Protein AF-A0A516NKZ6-F1 (afdb_monomer_lite)

Secondary structure (DSSP, 8-state):
-------GGGT--EEEEEEESSTTSPEEEEEEEEE-TTS-EEEEEEEEGGG-S-SEEE-SSS-EEE-HHHHSTT--

Foldseek 3Di:
DPDDDLCLVVVPFKDKDFDAPDPLHFTAKIFIWGQDPVSDTDTPDIDGPVVVAFRDADPPPHGDTHHSVNRNVPRD

pLDDT: mean 82.25, std 9.98, range [42.47, 91.75]

Structure (mmCIF, N/CA/C/O backbone):
data_AF-A0A516NKZ6-F1
#
_entry.id   AF-A0A516NKZ6-F1
#
loop_
_atom_site.group_PDB
_atom_site.id
_atom_site.type_symbol
_atom_site.label_atom_id
_atom_site.label_alt_id
_atom_site.label_comp_id
_atom_site.label_asym_id
_atom_site.label_entity_id
_atom_site.label_seq_id
_atom_site.pdbx_PDB_ins_code
_atom_site.Cartn_x
_atom_site.Cartn_y
_atom_site.Cartn_z
_atom_site.occupancy
_atom_site.B_iso_or_equiv
_atom_site.auth_seq_id
_atom_site.auth_comp_id
_atom_site.auth_asym_id
_atom_site.auth_atom_id
_atom_site.pdbx_PDB_model_num
ATOM 1 N N . MET A 1 1 ? 15.652 6.738 10.497 1.00 42.47 1 MET A N 1
ATOM 2 C CA . MET A 1 1 ? 14.390 6.255 9.904 1.00 42.47 1 MET A CA 1
ATOM 3 C C . MET A 1 1 ? 13.358 7.326 10.199 1.00 42.47 1 MET A C 1
ATOM 5 O O . MET A 1 1 ? 13.247 7.654 11.375 1.00 42.47 1 MET A O 1
ATOM 9 N N . PRO A 1 2 ? 12.714 7.956 9.204 1.00 48.12 2 PRO A N 1
ATOM 10 C CA . PRO A 1 2 ? 11.635 8.890 9.495 1.00 48.12 2 PRO A CA 1
ATOM 11 C C . PRO A 1 2 ? 10.525 8.124 10.216 1.00 48.12 2 PRO A C 1
ATOM 13 O O . PRO A 1 2 ? 10.149 7.023 9.814 1.00 48.12 2 PRO A O 1
ATOM 16 N N . GLU A 1 3 ? 10.077 8.673 11.336 1.00 56.47 3 GLU A N 1
ATOM 17 C CA . GLU A 1 3 ? 9.007 8.106 12.145 1.00 56.47 3 GLU A CA 1
ATOM 18 C C . GLU A 1 3 ? 7.735 8.182 11.299 1.00 56.47 3 GLU A C 1
ATOM 20 O O . GLU A 1 3 ? 7.302 9.276 10.932 1.00 56.47 3 GLU A O 1
ATOM 25 N N . ALA A 1 4 ? 7.193 7.030 10.890 1.00 59.62 4 ALA A N 1
ATOM 26 C CA . ALA A 1 4 ? 5.952 6.992 10.131 1.00 59.62 4 ALA A CA 1
ATOM 27 C C . ALA A 1 4 ? 4.890 7.751 10.933 1.00 59.62 4 ALA A C 1
ATOM 29 O O . ALA A 1 4 ? 4.609 7.415 12.084 1.00 59.62 4 ALA A O 1
ATOM 30 N N . PHE A 1 5 ? 4.369 8.826 10.350 1.00 62.91 5 PHE A N 1
ATOM 31 C CA . PHE A 1 5 ? 3.419 9.691 11.026 1.00 62.91 5 PHE A CA 1
ATOM 32 C C . PHE A 1 5 ? 2.174 8.886 11.406 1.00 62.91 5 PHE A C 1
ATOM 34 O O . PHE A 1 5 ? 1.602 8.181 10.574 1.00 62.91 5 PHE A O 1
ATOM 41 N N . ASP A 1 6 ? 1.771 8.974 12.672 1.00 69.94 6 ASP A N 1
ATOM 42 C CA . ASP A 1 6 ? 0.623 8.225 13.164 1.00 69.94 6 ASP A CA 1
ATOM 43 C C . ASP A 1 6 ? -0.686 8.885 12.707 1.00 69.94 6 ASP A C 1
ATOM 45 O O . ASP A 1 6 ? -1.164 9.873 13.278 1.00 69.94 6 ASP A O 1
ATOM 49 N N . TRP A 1 7 ? -1.251 8.324 11.639 1.00 71.50 7 TRP A N 1
ATOM 50 C CA . TRP A 1 7 ? -2.523 8.744 11.063 1.00 71.50 7 TRP A CA 1
ATOM 51 C C . TRP A 1 7 ? -3.750 8.224 11.828 1.00 71.50 7 TRP A C 1
ATOM 53 O O . TRP A 1 7 ? -4.865 8.656 11.523 1.00 71.50 7 TRP A O 1
ATOM 63 N N . SER A 1 8 ? -3.574 7.368 12.848 1.00 71.19 8 SER A N 1
ATOM 64 C CA . SER A 1 8 ? -4.683 6.764 13.607 1.00 71.19 8 SER A CA 1
ATOM 65 C C . SER A 1 8 ? -5.600 7.827 14.210 1.00 71.19 8 SER A C 1
ATOM 67 O O . SER A 1 8 ? -6.825 7.736 14.134 1.00 71.19 8 SER A O 1
ATOM 69 N N . ARG A 1 9 ? -5.000 8.917 14.700 1.00 77.50 9 ARG A N 1
ATOM 70 C CA . ARG A 1 9 ? -5.693 10.069 15.289 1.00 77.50 9 ARG A CA 1
ATOM 71 C C . ARG A 1 9 ? -6.603 10.828 14.319 1.00 77.50 9 ARG A C 1
ATOM 73 O O . ARG A 1 9 ? -7.429 11.615 14.766 1.00 77.50 9 ARG A O 1
ATOM 80 N N . TYR A 1 10 ? -6.447 10.616 13.012 1.00 78.81 10 TYR A N 1
ATOM 81 C CA . TYR A 1 10 ? -7.287 11.214 11.972 1.00 78.81 10 TYR A CA 1
ATOM 82 C C . TYR A 1 10 ? -8.359 10.250 11.446 1.00 78.81 10 TYR A C 1
ATOM 84 O O . TYR A 1 10 ? -9.125 10.627 10.564 1.00 78.81 10 TYR A O 1
ATOM 92 N N . GLY A 1 11 ? -8.433 9.019 11.970 1.00 76.62 11 GLY A N 1
ATOM 93 C CA . GLY A 1 11 ? -9.445 8.038 11.571 1.00 76.62 11 GLY A CA 1
ATOM 94 C C . GLY A 1 11 ? -9.285 7.525 10.137 1.00 76.62 11 GLY A C 1
ATOM 95 O O . GLY A 1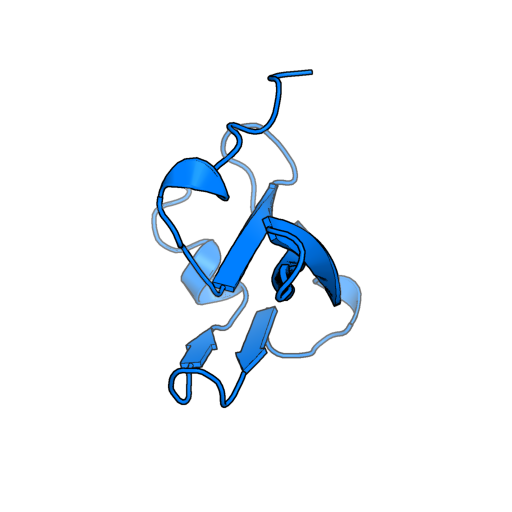 11 ? -10.256 7.060 9.543 1.00 76.62 11 GLY A O 1
ATOM 96 N N . ILE A 1 12 ? -8.080 7.612 9.561 1.00 82.38 12 ILE A N 1
ATOM 97 C CA . ILE A 1 12 ? -7.798 7.089 8.220 1.00 82.38 12 ILE A CA 1
ATOM 98 C C . ILE A 1 12 ? -7.794 5.562 8.298 1.00 82.38 12 ILE A C 1
ATOM 100 O O . ILE A 1 12 ? -6.830 4.953 8.759 1.00 82.38 12 ILE A O 1
ATOM 104 N N . GLN A 1 13 ? -8.891 4.950 7.854 1.00 83.00 13 GLN A N 1
ATOM 105 C CA . GLN A 1 13 ? -9.121 3.516 8.019 1.00 83.00 13 GLN A CA 1
ATOM 106 C C . GLN A 1 13 ? -8.149 2.648 7.214 1.00 83.00 13 GLN A C 1
ATOM 108 O O . GLN A 1 13 ? -7.739 1.596 7.691 1.00 83.00 13 GLN A O 1
ATOM 113 N N . HIS A 1 14 ? -7.765 3.082 6.015 1.00 83.81 14 HIS A N 1
ATOM 114 C CA . HIS A 1 14 ? -6.883 2.331 5.126 1.00 83.81 14 HIS A CA 1
ATOM 115 C C . HIS A 1 14 ? -5.652 3.168 4.810 1.00 83.81 14 HIS A C 1
ATOM 117 O O . HIS A 1 14 ? -5.772 4.279 4.297 1.00 83.81 14 HIS A O 1
ATOM 123 N N . TYR A 1 15 ? -4.479 2.636 5.135 1.00 84.81 15 TYR A N 1
ATOM 124 C CA . TYR A 1 15 ? -3.208 3.323 4.959 1.00 84.81 15 TYR A CA 1
ATOM 125 C C . TYR A 1 15 ? -2.203 2.388 4.297 1.00 84.81 15 TYR A C 1
ATOM 127 O O . TYR A 1 15 ? -2.078 1.232 4.696 1.00 84.81 15 TYR A O 1
ATOM 135 N N . TRP A 1 16 ? -1.494 2.865 3.278 1.00 86.75 16 TRP A N 1
ATO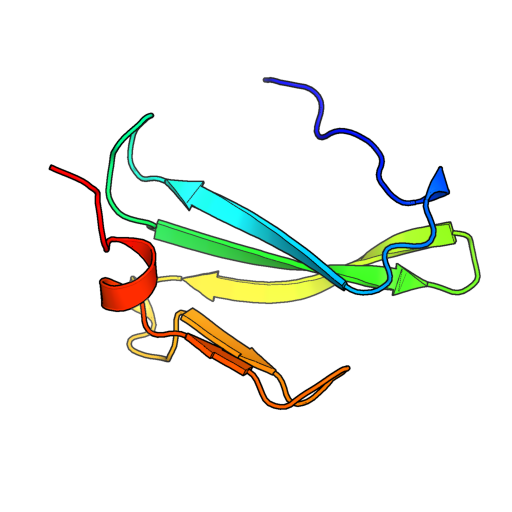M 136 C CA . TRP A 1 16 ? -0.529 2.060 2.530 1.00 86.75 16 TRP A CA 1
ATOM 137 C C . TRP A 1 16 ? 0.849 2.696 2.604 1.00 86.75 16 TRP A C 1
AT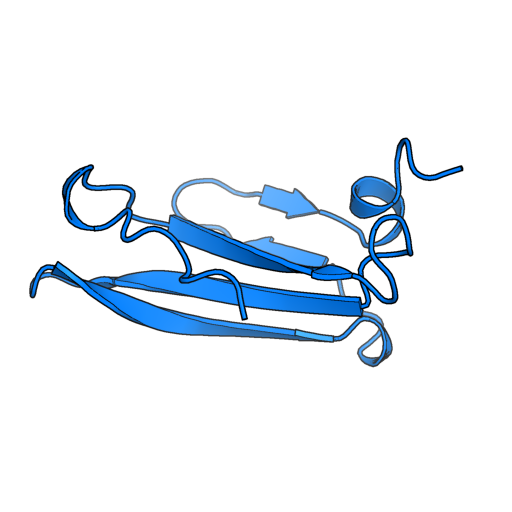OM 139 O O . TRP A 1 16 ? 1.005 3.894 2.381 1.00 86.75 16 TRP A O 1
ATOM 149 N N . ILE A 1 17 ? 1.850 1.877 2.900 1.00 88.19 17 ILE A N 1
ATOM 150 C CA . ILE A 1 17 ? 3.251 2.277 2.910 1.00 88.19 17 ILE A CA 1
ATOM 151 C C . ILE A 1 17 ? 3.885 1.715 1.647 1.00 88.19 17 ILE A C 1
ATOM 153 O O . ILE A 1 17 ? 4.109 0.507 1.550 1.00 88.19 17 ILE A O 1
ATOM 157 N N . VAL A 1 18 ? 4.176 2.593 0.691 1.00 88.44 18 VAL A N 1
ATOM 158 C CA . VAL A 1 18 ? 4.940 2.251 -0.511 1.00 88.44 18 VAL A CA 1
ATOM 159 C C . VAL A 1 18 ? 6.421 2.416 -0.193 1.00 88.44 18 VAL A C 1
ATOM 161 O O . VAL A 1 18 ? 6.856 3.474 0.259 1.00 88.44 18 VAL A O 1
ATOM 164 N N . ARG A 1 19 ? 7.195 1.350 -0.386 1.00 89.62 19 ARG A N 1
ATOM 165 C CA . ARG A 1 19 ? 8.651 1.368 -0.258 1.00 89.62 19 ARG A CA 1
ATOM 166 C C . ARG A 1 19 ? 9.250 1.447 -1.651 1.00 89.62 19 ARG A C 1
ATOM 168 O O . ARG A 1 19 ? 8.901 0.647 -2.518 1.00 89.62 19 ARG A O 1
ATOM 175 N N . MET A 1 20 ? 10.159 2.392 -1.826 1.00 88.50 20 MET A N 1
ATOM 176 C CA . MET A 1 20 ? 10.849 2.672 -3.083 1.00 88.50 20 MET A CA 1
ATOM 177 C C . MET A 1 20 ? 12.239 2.029 -3.070 1.00 88.50 20 MET A C 1
ATOM 179 O O . MET A 1 20 ? 12.809 1.811 -1.998 1.00 88.50 20 MET A O 1
ATOM 183 N N . ALA A 1 21 ? 12.786 1.700 -4.244 1.00 86.19 21 ALA A N 1
ATOM 184 C CA . ALA A 1 21 ? 14.140 1.147 -4.354 1.00 86.19 21 ALA A CA 1
ATOM 185 C C . ALA A 1 21 ? 15.213 2.132 -3.852 1.00 86.19 21 ALA A C 1
ATOM 187 O O . ALA A 1 21 ? 16.181 1.710 -3.227 1.00 86.19 21 ALA A O 1
ATOM 188 N N . ASN A 1 22 ? 15.006 3.424 -4.120 1.00 84.62 22 ASN A N 1
ATOM 189 C CA . ASN A 1 22 ? 15.798 4.586 -3.702 1.00 84.62 22 ASN A CA 1
ATOM 190 C C . ASN A 1 22 ? 14.829 5.760 -3.449 1.00 84.62 22 ASN A C 1
ATOM 192 O O . ASN A 1 22 ? 13.636 5.593 -3.694 1.00 84.62 22 ASN A O 1
ATOM 196 N N . ASP A 1 23 ? 15.317 6.929 -3.019 1.00 75.88 23 ASP A N 1
ATOM 197 C CA . ASP A 1 23 ? 14.465 8.093 -2.691 1.00 75.88 23 ASP A CA 1
ATOM 198 C C . ASP A 1 23 ? 13.479 8.473 -3.816 1.00 75.88 23 ASP A C 1
ATOM 200 O O . ASP A 1 23 ? 12.321 8.752 -3.524 1.00 75.88 23 ASP A O 1
ATOM 204 N N . ASP A 1 24 ? 13.902 8.339 -5.078 1.00 75.44 24 ASP A N 1
ATOM 205 C CA . ASP A 1 24 ? 13.074 8.524 -6.280 1.00 75.44 24 ASP A CA 1
ATOM 206 C C . ASP A 1 24 ? 13.129 7.280 -7.192 1.00 75.44 24 ASP A C 1
ATOM 208 O O . ASP A 1 24 ? 13.127 7.371 -8.410 1.00 75.44 24 ASP A O 1
ATOM 212 N N . GLY A 1 25 ? 13.311 6.087 -6.622 1.00 82.69 25 GLY A N 1
ATOM 213 C CA . GLY A 1 25 ? 13.383 4.841 -7.394 1.00 82.69 25 GLY A CA 1
ATOM 214 C C . GLY A 1 25 ? 12.014 4.186 -7.586 1.00 82.69 25 GLY A C 1
ATOM 215 O O . GLY A 1 25 ? 11.084 4.521 -6.864 1.00 82.69 25 GLY A O 1
ATOM 216 N N . PRO A 1 26 ? 11.883 3.178 -8.463 1.00 87.56 26 PRO A N 1
ATOM 217 C CA . PRO A 1 26 ? 10.628 2.451 -8.633 1.00 87.56 26 PRO A CA 1
ATOM 218 C C . PRO A 1 26 ? 10.110 1.856 -7.317 1.00 87.56 26 PRO A C 1
ATOM 220 O O . PRO A 1 26 ? 10.896 1.442 -6.451 1.00 87.56 26 PRO A O 1
ATOM 223 N N . ALA A 1 27 ? 8.788 1.745 -7.191 1.00 89.62 27 ALA A N 1
ATOM 224 C CA . ALA A 1 27 ? 8.161 1.076 -6.058 1.00 89.62 27 ALA A CA 1
ATOM 225 C C . ALA A 1 27 ? 8.572 -0.406 -6.031 1.00 89.62 27 ALA A C 1
ATOM 227 O O . ALA A 1 27 ? 8.462 -1.115 -7.036 1.00 89.62 27 ALA A O 1
ATOM 228 N N . VAL A 1 28 ? 9.050 -0.885 -4.878 1.00 91.75 28 VAL A N 1
ATOM 229 C CA . VAL A 1 28 ? 9.515 -2.273 -4.685 1.00 91.75 28 VAL A CA 1
ATOM 230 C C . VAL A 1 28 ? 8.547 -3.109 -3.867 1.00 91.75 28 VAL A C 1
ATOM 232 O O . VAL A 1 28 ? 8.390 -4.307 -4.118 1.00 91.75 28 VAL A O 1
ATOM 235 N N . SER A 1 29 ? 7.892 -2.499 -2.882 1.00 91.62 29 SER A N 1
ATOM 236 C CA . SER A 1 29 ? 6.913 -3.197 -2.064 1.00 91.62 29 SER A CA 1
ATOM 237 C C . SER A 1 29 ? 5.887 -2.268 -1.452 1.00 91.62 29 SER A C 1
ATOM 239 O O . SER A 1 29 ? 6.105 -1.066 -1.309 1.00 91.62 29 SER A O 1
ATOM 241 N N . ILE A 1 30 ? 4.749 -2.853 -1.093 1.00 90.69 30 ILE A N 1
ATOM 242 C CA . ILE A 1 30 ? 3.641 -2.147 -0.466 1.00 90.69 30 ILE A CA 1
ATOM 243 C C . ILE A 1 30 ? 3.195 -2.935 0.745 1.00 90.69 30 ILE A C 1
ATOM 245 O O . ILE A 1 30 ? 2.888 -4.126 0.660 1.00 90.69 30 ILE A O 1
ATOM 249 N N . GLU A 1 31 ? 3.143 -2.244 1.872 1.00 91.12 31 GLU A N 1
ATOM 250 C CA . GLU A 1 31 ? 2.544 -2.741 3.096 1.00 91.12 31 GLU A CA 1
ATOM 251 C C . GLU A 1 31 ? 1.201 -2.048 3.300 1.00 91.12 31 GLU A C 1
ATOM 253 O O . GLU A 1 31 ? 1.113 -0.823 3.382 1.00 91.12 31 GLU A O 1
ATOM 258 N N . MET A 1 32 ? 0.139 -2.844 3.345 1.00 88.88 32 MET A N 1
ATOM 259 C CA . MET A 1 32 ? -1.221 -2.366 3.512 1.00 88.88 32 MET A CA 1
ATOM 260 C C . MET A 1 32 ? -1.616 -2.495 4.973 1.00 88.88 32 MET A C 1
ATOM 262 O O . MET A 1 32 ? -1.635 -3.593 5.524 1.00 88.88 32 MET A O 1
ATOM 266 N N . LEU A 1 33 ? -1.962 -1.375 5.589 1.00 88.81 33 LEU A N 1
ATOM 267 C CA . LEU A 1 33 ? -2.383 -1.277 6.974 1.00 88.81 33 LEU A CA 1
ATOM 268 C C . LEU A 1 33 ? -3.866 -0.909 7.043 1.00 88.81 33 LEU A C 1
ATOM 270 O O . LEU A 1 33 ? -4.383 -0.142 6.227 1.00 88.81 33 LEU A O 1
ATOM 274 N N . THR A 1 34 ? -4.570 -1.474 8.017 1.00 88.56 34 THR A N 1
ATOM 275 C CA . THR A 1 34 ? -5.958 -1.113 8.327 1.00 88.56 34 THR A CA 1
ATOM 276 C C . THR A 1 34 ? -6.056 -0.709 9.787 1.00 88.56 34 THR A C 1
ATOM 278 O O . THR A 1 34 ? -5.423 -1.325 10.640 1.00 88.56 34 THR A O 1
ATOM 281 N N . LEU A 1 35 ? -6.802 0.356 10.062 1.00 88.00 35 LEU A N 1
ATOM 282 C CA . LEU A 1 35 ? -7.075 0.817 11.415 1.00 88.00 35 LEU A CA 1
ATOM 283 C C . LEU A 1 35 ? -8.125 -0.098 12.050 1.00 88.00 35 LEU A C 1
ATOM 285 O O . LEU A 1 35 ? -9.231 -0.238 11.519 1.00 88.00 35 LEU A O 1
ATOM 289 N N . ASP A 1 36 ? -7.776 -0.727 13.165 1.00 86.56 36 ASP A N 1
ATOM 290 C CA . ASP A 1 36 ? -8.705 -1.531 13.952 1.00 86.56 36 ASP A CA 1
ATOM 291 C C . ASP A 1 36 ? -9.582 -0.665 14.879 1.00 86.56 36 ASP A C 1
ATOM 293 O O . ASP A 1 36 ? -9.443 0.559 14.970 1.00 86.56 36 ASP A O 1
ATOM 297 N N . SER A 1 37 ? -10.517 -1.308 15.582 1.00 84.25 37 SER A N 1
ATOM 298 C CA . SER A 1 37 ? -11.384 -0.643 16.563 1.00 84.25 37 SER A CA 1
ATOM 299 C C . SER A 1 37 ? -10.641 -0.130 17.799 1.00 84.25 37 SER A C 1
ATOM 301 O O . SER A 1 37 ? -11.184 0.706 18.519 1.00 84.25 37 SER A O 1
ATOM 303 N N . ASP A 1 38 ? -9.422 -0.615 18.041 1.00 85.69 38 ASP A N 1
ATOM 304 C CA . ASP A 1 38 ? -8.562 -0.202 19.150 1.00 85.69 38 ASP A CA 1
ATOM 305 C C . ASP A 1 38 ? -7.706 1.026 18.780 1.00 85.69 38 ASP A C 1
ATOM 307 O O . ASP A 1 38 ? -6.901 1.499 19.588 1.00 85.69 38 ASP A O 1
ATOM 311 N N . GLY A 1 39 ? -7.884 1.564 17.566 1.00 84.19 39 GLY A N 1
ATOM 312 C CA . GLY A 1 39 ? -7.160 2.726 17.063 1.00 84.19 39 GLY A CA 1
ATOM 313 C C . GLY A 1 39 ? -5.722 2.407 16.661 1.00 84.19 39 GLY A C 1
ATOM 314 O O . GLY A 1 39 ? -4.874 3.297 16.685 1.00 84.19 39 GLY A O 1
ATOM 315 N N . ARG A 1 40 ? -5.421 1.153 16.310 1.00 85.81 40 ARG A N 1
ATOM 316 C CA . ARG A 1 40 ? -4.086 0.709 15.901 1.00 85.81 40 ARG A CA 1
ATOM 317 C C . ARG A 1 40 ? -4.084 0.251 14.455 1.00 85.81 40 ARG A C 1
ATOM 319 O O . ARG A 1 40 ? -5.017 -0.384 13.973 1.00 85.81 40 ARG A O 1
ATOM 326 N N . TYR A 1 41 ? -2.999 0.563 13.758 1.00 87.06 41 TYR A N 1
ATOM 327 C CA . TYR A 1 41 ? -2.773 0.015 12.432 1.00 87.06 41 TYR A CA 1
ATOM 328 C C . TYR A 1 41 ? -2.295 -1.429 12.535 1.00 87.06 41 TYR A C 1
ATOM 330 O O . TYR A 1 41 ? -1.246 -1.709 13.116 1.00 87.06 41 TYR A O 1
ATOM 338 N N . VAL A 1 42 ? -3.056 -2.334 11.928 1.00 88.25 42 VAL A N 1
ATOM 339 C CA . VAL A 1 42 ? -2.695 -3.742 11.766 1.00 88.25 42 VAL A CA 1
ATOM 340 C C . VAL A 1 42 ? -2.353 -4.031 10.310 1.00 88.25 42 VAL A C 1
ATOM 342 O O . VAL A 1 42 ? -2.942 -3.451 9.394 1.00 88.25 42 VAL A O 1
ATOM 345 N N . SER A 1 43 ? -1.392 -4.929 10.085 1.00 87.62 43 SER A N 1
ATOM 346 C CA . SER A 1 43 ? -1.018 -5.352 8.734 1.00 87.62 43 SER A CA 1
ATOM 347 C C . SER A 1 43 ? -2.145 -6.171 8.110 1.00 87.62 43 SER A C 1
ATOM 349 O O . SER A 1 43 ? -2.502 -7.237 8.604 1.00 87.62 43 SER A O 1
ATOM 351 N N . ASN A 1 44 ? -2.719 -5.638 7.036 1.00 86.19 44 ASN A N 1
ATOM 352 C CA . ASN A 1 44 ? -3.797 -6.241 6.256 1.00 86.19 44 ASN A CA 1
ATOM 353 C C . ASN A 1 44 ? -3.272 -6.917 4.978 1.00 86.19 44 ASN A C 1
ATOM 355 O O . ASN A 1 44 ? -3.971 -7.704 4.344 1.00 86.19 44 ASN A O 1
ATOM 359 N N . GLY A 1 45 ? -2.032 -6.633 4.584 1.00 87.06 45 GLY A N 1
ATOM 360 C CA . GLY A 1 45 ? -1.404 -7.324 3.471 1.00 87.06 45 GLY A CA 1
ATOM 361 C C . GLY A 1 45 ? -0.041 -6.766 3.105 1.00 87.06 45 GLY A C 1
ATOM 362 O O . GLY A 1 45 ? 0.324 -5.650 3.466 1.00 87.06 45 GLY A O 1
ATOM 363 N N . TYR A 1 46 ? 0.697 -7.561 2.341 1.00 89.94 46 TYR A N 1
ATOM 364 C CA . TYR A 1 46 ? 1.990 -7.191 1.789 1.00 89.94 46 TYR A CA 1
ATOM 365 C C . TYR A 1 46 ? 2.065 -7.636 0.328 1.00 89.94 46 TYR A C 1
ATOM 367 O O . TYR A 1 46 ? 1.569 -8.713 -0.030 1.00 89.94 46 TYR A O 1
ATOM 375 N N . ARG A 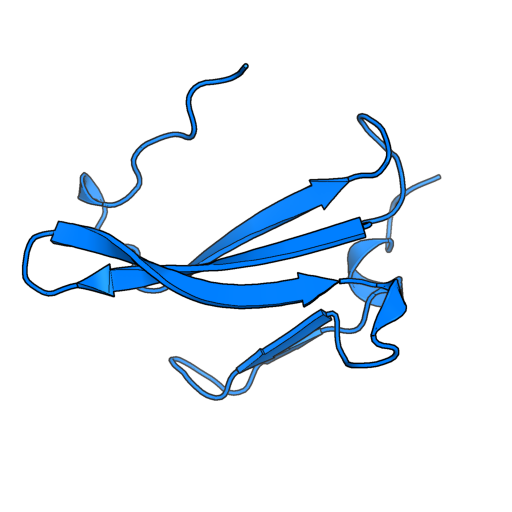1 47 ? 2.659 -6.795 -0.517 1.00 91.31 47 ARG A N 1
ATOM 376 C CA . ARG A 1 47 ? 2.890 -7.067 -1.939 1.00 91.31 47 ARG A CA 1
ATOM 377 C C . ARG A 1 47 ? 4.322 -6.711 -2.298 1.00 91.31 47 ARG A C 1
ATOM 379 O O . ARG A 1 47 ? 4.789 -5.625 -1.955 1.00 91.31 47 ARG A O 1
ATOM 386 N N . ASN A 1 48 ? 5.005 -7.618 -2.991 1.00 90.75 48 ASN A N 1
ATOM 387 C CA . ASN A 1 48 ? 6.317 -7.365 -3.568 1.00 90.75 48 ASN A CA 1
ATOM 388 C C . ASN A 1 48 ? 6.210 -7.322 -5.093 1.00 90.75 48 ASN A C 1
ATOM 390 O O . ASN A 1 48 ? 5.474 -8.107 -5.693 1.00 90.75 48 ASN A O 1
ATOM 394 N N . ARG A 1 49 ? 6.972 -6.434 -5.735 1.00 89.56 49 ARG A N 1
ATOM 395 C CA . ARG A 1 49 ? 7.032 -6.345 -7.198 1.00 89.56 49 ARG A CA 1
ATOM 396 C C . ARG A 1 49 ? 7.457 -7.657 -7.857 1.00 89.56 49 ARG A C 1
ATOM 398 O O . ARG A 1 49 ? 6.994 -7.967 -8.951 1.00 89.56 49 ARG A O 1
ATOM 405 N N . SER A 1 50 ? 8.273 -8.465 -7.176 1.00 88.62 50 SER A N 1
ATOM 406 C CA . SER A 1 50 ? 8.681 -9.795 -7.647 1.00 88.62 50 SER A CA 1
ATOM 407 C C . SER A 1 50 ? 7.532 -10.792 -7.796 1.00 88.62 50 SER A C 1
ATOM 409 O O . SER A 1 50 ? 7.692 -11.811 -8.467 1.00 88.62 50 SER A O 1
ATOM 411 N N . ASP A 1 51 ? 6.384 -10.532 -7.175 1.00 84.25 51 ASP A N 1
ATOM 412 C CA . ASP A 1 51 ? 5.283 -11.491 -7.096 1.00 84.25 51 ASP A CA 1
ATOM 413 C C . ASP A 1 51 ? 4.426 -11.507 -8.377 1.00 84.25 51 ASP A C 1
ATOM 415 O O . ASP A 1 51 ? 3.509 -12.315 -8.485 1.00 84.25 51 ASP A O 1
ATOM 419 N N . HIS A 1 52 ? 4.730 -10.645 -9.363 1.00 78.44 52 HIS A N 1
ATOM 420 C CA . HIS A 1 52 ? 4.035 -10.532 -10.661 1.00 78.44 52 HIS A CA 1
ATOM 421 C C . HIS A 1 52 ? 2.508 -10.331 -10.551 1.00 78.44 52 HIS A C 1
ATOM 423 O O . HIS A 1 52 ? 1.754 -10.653 -11.468 1.00 78.44 52 HIS A O 1
ATOM 429 N N . VAL A 1 53 ? 2.045 -9.780 -9.428 1.00 85.69 53 VAL A N 1
ATOM 430 C CA . VAL A 1 53 ? 0.649 -9.389 -9.179 1.00 85.69 53 VAL A CA 1
ATOM 431 C C . VAL A 1 53 ? 0.503 -7.869 -9.221 1.00 85.69 53 VAL A C 1
ATOM 433 O O . VAL A 1 53 ? 1.501 -7.147 -9.178 1.00 85.69 53 VAL A O 1
ATOM 436 N N . ALA A 1 54 ? -0.738 -7.374 -9.274 1.00 85.62 54 ALA A N 1
ATOM 437 C CA . ALA A 1 54 ? -1.016 -5.953 -9.084 1.00 85.62 54 ALA A CA 1
ATOM 438 C C . ALA A 1 54 ? -0.436 -5.458 -7.746 1.00 85.62 54 ALA A C 1
ATOM 440 O O . ALA A 1 54 ? -0.409 -6.190 -6.751 1.00 85.62 54 ALA A O 1
ATOM 441 N N . ALA A 1 55 ? 0.033 -4.213 -7.737 1.00 86.25 55 ALA A N 1
ATOM 442 C CA . ALA A 1 55 ? 0.680 -3.610 -6.583 1.00 86.25 55 ALA A CA 1
ATOM 443 C C . ALA A 1 55 ? -0.324 -3.405 -5.442 1.00 86.25 55 ALA A C 1
ATOM 445 O O . ALA A 1 55 ? -0.056 -3.754 -4.292 1.00 86.25 55 ALA A O 1
ATOM 446 N N . ILE A 1 56 ? -1.517 -2.917 -5.786 1.00 86.25 56 ILE A N 1
ATOM 447 C CA . ILE A 1 56 ? -2.673 -2.870 -4.894 1.00 86.25 56 ILE A CA 1
ATOM 448 C C . ILE A 1 56 ? -3.848 -3.502 -5.630 1.00 86.25 56 ILE A C 1
ATOM 450 O O . ILE A 1 56 ? -4.128 -3.160 -6.776 1.00 86.25 56 ILE A O 1
ATOM 454 N N . ASP A 1 57 ? -4.529 -4.414 -4.952 1.00 86.81 57 ASP A N 1
ATOM 455 C CA . ASP A 1 57 ? -5.799 -4.991 -5.377 1.00 86.81 57 ASP A CA 1
ATOM 456 C C . ASP A 1 57 ? -6.653 -5.142 -4.117 1.00 86.81 57 ASP A C 1
ATOM 458 O O . ASP A 1 57 ? -6.461 -6.066 -3.320 1.00 86.81 57 ASP A O 1
ATOM 462 N N . THR A 1 58 ? -7.502 -4.146 -3.863 1.00 83.12 58 THR A N 1
ATOM 463 C CA . THR A 1 58 ? -8.414 -4.132 -2.716 1.00 83.12 58 THR A CA 1
ATOM 464 C C . THR A 1 58 ? -9.819 -3.768 -3.161 1.00 83.12 58 THR A C 1
ATOM 466 O O . THR A 1 58 ? -10.014 -2.946 -4.052 1.00 83.12 58 THR A O 1
ATOM 469 N N . LEU A 1 59 ? -10.810 -4.366 -2.504 1.00 78.94 59 LEU A N 1
ATOM 470 C CA . LEU A 1 59 ? -12.228 -4.058 -2.696 1.00 78.94 59 LEU A CA 1
ATOM 471 C C . LEU A 1 59 ? -12.781 -3.126 -1.610 1.00 78.94 59 LEU A C 1
ATOM 473 O O . LEU A 1 59 ? -13.897 -2.626 -1.742 1.00 78.94 59 LEU A O 1
ATOM 477 N N . THR A 1 60 ? -12.000 -2.883 -0.555 1.00 71.75 60 THR A N 1
ATOM 478 C CA . THR A 1 60 ? -12.405 -2.097 0.614 1.00 71.75 60 THR A CA 1
ATOM 479 C C . THR A 1 60 ? -11.445 -0.918 0.799 1.00 71.75 60 THR A C 1
ATOM 481 O O . THR A 1 60 ? -10.228 -1.124 0.732 1.00 71.75 60 THR A O 1
ATOM 484 N N . PRO A 1 61 ? -11.951 0.311 1.024 1.00 69.25 61 PRO A N 1
ATOM 485 C CA . PRO A 1 61 ? -13.367 0.698 1.107 1.00 69.25 61 PRO A CA 1
ATOM 486 C C . PRO A 1 61 ? -14.026 0.860 -0.277 1.00 69.25 61 PRO A C 1
ATOM 488 O O . PRO A 1 61 ? -15.248 0.937 -0.371 1.00 69.25 61 PRO A O 1
ATOM 491 N N . PHE A 1 62 ? -13.221 0.871 -1.342 1.00 80.56 62 PHE A N 1
ATOM 492 C CA . PHE A 1 62 ? -13.640 0.877 -2.741 1.00 80.56 62 PHE A CA 1
ATOM 493 C C . PHE A 1 62 ? -12.760 -0.088 -3.535 1.00 80.56 62 PHE A C 1
ATOM 495 O O . PHE A 1 62 ? -11.635 -0.375 -3.124 1.00 80.56 62 PHE A O 1
ATOM 502 N N . ALA A 1 63 ? -13.256 -0.541 -4.688 1.00 83.88 63 ALA A N 1
ATOM 503 C CA . ALA A 1 63 ? -12.462 -1.313 -5.633 1.00 83.88 63 ALA A CA 1
ATOM 504 C C . ALA A 1 63 ? -11.351 -0.436 -6.227 1.00 83.88 63 ALA A C 1
ATOM 506 O O . ALA A 1 63 ? -11.619 0.455 -7.033 1.00 83.88 63 ALA A O 1
ATOM 507 N N . ILE A 1 64 ? -10.114 -0.685 -5.802 1.00 86.12 64 ILE A N 1
ATOM 508 C CA . ILE A 1 64 ? -8.908 -0.015 -6.282 1.00 86.12 64 ILE A CA 1
ATOM 509 C C . ILE A 1 64 ? -7.943 -1.094 -6.756 1.00 86.12 64 ILE A C 1
ATOM 511 O O . ILE A 1 64 ? -7.533 -1.960 -5.981 1.00 86.12 64 ILE A O 1
ATOM 515 N N . VAL A 1 65 ? -7.566 -0.996 -8.030 1.00 89.44 65 VAL A N 1
ATOM 516 C CA . VAL A 1 65 ? -6.518 -1.809 -8.642 1.00 89.44 65 VAL A CA 1
ATOM 517 C C . VAL A 1 65 ? -5.447 -0.862 -9.165 1.00 89.44 65 VAL A C 1
ATOM 519 O O . VAL A 1 65 ? -5.727 -0.037 -10.034 1.00 89.44 65 VAL A O 1
ATOM 522 N N . LEU A 1 66 ? -4.238 -0.968 -8.618 1.00 88.25 66 LEU A N 1
ATOM 523 C CA . LEU A 1 66 ? -3.062 -0.218 -9.055 1.00 88.25 66 LEU A CA 1
ATOM 524 C C . LEU A 1 66 ? -1.967 -1.191 -9.475 1.00 88.25 66 LEU A C 1
ATOM 526 O O . LEU A 1 66 ? -1.610 -2.117 -8.743 1.00 88.25 66 LEU A O 1
ATOM 530 N N . THR A 1 67 ? -1.429 -0.968 -10.666 1.00 91.56 67 THR A N 1
ATOM 531 C CA . THR A 1 67 ? -0.259 -1.684 -11.184 1.00 91.56 67 THR A CA 1
ATOM 532 C C . THR A 1 67 ? 1.035 -1.039 -10.687 1.00 91.56 67 THR A C 1
ATOM 534 O O . THR A 1 67 ? 1.033 0.106 -10.240 1.00 91.56 67 THR A O 1
ATOM 537 N 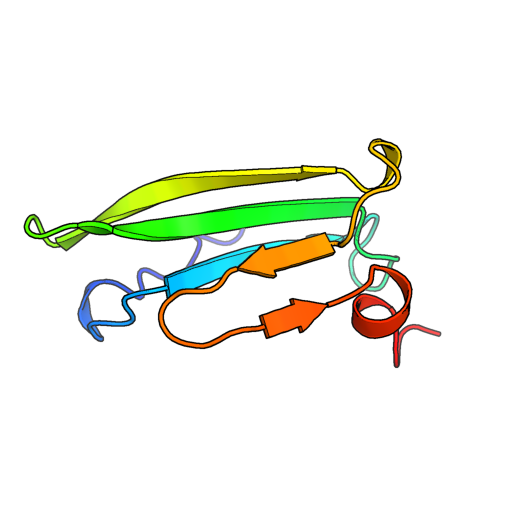N . TRP A 1 68 ? 2.151 -1.768 -10.760 1.00 91.06 68 TRP A N 1
ATOM 538 C CA . TRP A 1 68 ? 3.465 -1.220 -10.400 1.00 91.06 68 TRP A CA 1
ATOM 539 C C . TRP A 1 68 ? 3.860 -0.049 -11.300 1.00 91.06 68 TRP A C 1
ATOM 541 O O . TRP A 1 68 ? 4.333 0.960 -10.798 1.00 91.06 68 TRP A O 1
ATOM 551 N N . ASP A 1 69 ? 3.571 -0.140 -12.599 1.00 88.75 69 ASP A N 1
ATOM 552 C CA . ASP A 1 69 ? 3.904 0.915 -13.561 1.00 88.75 69 ASP A CA 1
ATOM 553 C C . ASP A 1 69 ? 3.133 2.216 -13.284 1.00 88.75 69 ASP A C 1
ATOM 555 O O . ASP A 1 69 ? 3.663 3.300 -13.483 1.00 88.75 69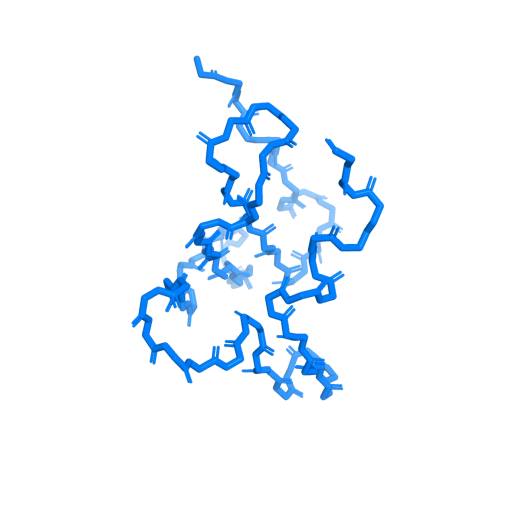 ASP A O 1
ATOM 559 N N . GLN A 1 70 ? 1.902 2.126 -12.763 1.00 88.81 70 GLN A N 1
ATOM 560 C CA . GLN A 1 70 ? 1.137 3.302 -12.325 1.00 88.81 70 GLN A CA 1
ATOM 561 C C . GLN A 1 70 ? 1.702 3.950 -11.057 1.00 88.81 70 GLN A C 1
ATOM 563 O O . GLN A 1 70 ? 1.492 5.136 -10.840 1.00 88.81 70 GLN A O 1
ATOM 568 N N . LEU A 1 71 ? 2.389 3.189 -10.200 1.00 86.31 71 LEU A N 1
ATOM 569 C CA . LEU A 1 71 ? 3.078 3.754 -9.034 1.00 86.31 71 LEU A CA 1
ATOM 570 C C . LEU A 1 71 ? 4.408 4.401 -9.405 1.00 86.31 71 LEU A C 1
ATOM 572 O O . LEU A 1 71 ? 4.861 5.294 -8.698 1.00 86.31 71 LEU A O 1
ATOM 576 N N . ASP A 1 72 ? 5.004 3.954 -10.506 1.00 85.31 72 ASP A N 1
ATOM 577 C CA . ASP A 1 72 ? 6.207 4.552 -11.069 1.00 85.31 72 ASP A CA 1
ATOM 578 C C . ASP A 1 72 ? 5.888 5.742 -11.995 1.00 85.31 72 ASP A C 1
ATOM 580 O O . ASP A 1 72 ? 6.799 6.394 -12.503 1.00 85.31 72 ASP A O 1
ATOM 584 N N . GLU A 1 73 ? 4.608 6.048 -12.242 1.00 84.69 73 GLU A N 1
ATOM 585 C CA . GLU A 1 73 ? 4.219 7.173 -13.092 1.00 84.69 73 GLU A CA 1
ATOM 586 C C . GLU A 1 73 ? 4.701 8.496 -12.474 1.00 84.69 73 GLU A C 1
ATOM 588 O O . GLU A 1 73 ? 4.288 8.887 -11.382 1.00 84.69 73 GLU A O 1
ATOM 593 N N . GLY A 1 74 ? 5.578 9.202 -13.193 1.00 71.94 74 GLY A N 1
ATOM 594 C CA . GLY A 1 74 ? 6.192 10.448 -12.725 1.00 71.94 74 GLY A CA 1
ATOM 595 C C . GLY A 1 74 ? 7.549 10.277 -12.039 1.00 71.94 74 GLY A C 1
ATOM 596 O O . GLY A 1 74 ? 8.098 11.271 -11.566 1.00 71.94 74 GLY A O 1
ATOM 597 N N . ILE A 1 75 ? 8.092 9.058 -12.012 1.00 72.25 75 ILE A N 1
ATOM 598 C CA . ILE A 1 75 ? 9.485 8.780 -11.654 1.00 72.25 75 ILE A CA 1
ATOM 599 C C . ILE A 1 75 ? 10.339 8.843 -12.931 1.00 72.25 75 ILE A C 1
ATOM 601 O O . ILE A 1 75 ? 9.997 8.192 -13.919 1.00 72.25 75 ILE A O 1
ATOM 605 N N . ASP A 1 76 ? 11.404 9.652 -12.918 1.00 60.44 76 ASP A N 1
ATOM 606 C CA . ASP A 1 76 ? 12.329 9.899 -14.047 1.00 60.44 76 ASP A CA 1
ATOM 607 C C . ASP A 1 76 ? 13.662 9.149 -13.855 1.00 60.44 76 ASP A C 1
ATOM 609 O O . ASP A 1 76 ? 14.231 9.229 -12.738 1.00 60.44 76 ASP A O 1
#

Radius of gyration: 13.21 Å; chains: 1; bounding box: 29×23×33 Å

Organism: NCBI:txid1823

Sequence (76 aa):
MPEAFDWSRYGIQHYWIVRMANDDGPAVSIEMLTLDSDGRYVSNGYRNRSDHVAAIDTLTPFAIVLTWDQLDEGID